Protein AF-A0A1F5AFG6-F1 (afdb_monomer)

Radius of gyration: 15.9 Å; Cα contacts (8 Å, |Δi|>4): 200; chains: 1; bounding box: 46×32×44 Å

Structure (mmCIF, N/CA/C/O backbone):
data_AF-A0A1F5AFG6-F1
#
_entry.id   AF-A0A1F5AFG6-F1
#
loop_
_atom_site.group_PDB
_atom_site.id
_atom_site.type_symbol
_atom_site.label_atom_id
_atom_site.label_alt_id
_atom_site.label_comp_id
_atom_site.label_asym_id
_atom_site.label_entity_id
_atom_site.label_seq_id
_atom_site.pdbx_PDB_ins_code
_atom_site.Cartn_x
_atom_site.Cartn_y
_atom_site.Cartn_z
_atom_site.occupancy
_atom_site.B_iso_or_equiv
_atom_site.auth_seq_id
_atom_site.auth_comp_id
_atom_site.auth_asym_id
_atom_site.auth_atom_id
_atom_site.pdbx_PDB_model_num
ATOM 1 N N . ASN A 1 1 ? -1.857 5.408 -19.060 1.00 84.44 1 ASN A N 1
ATOM 2 C CA . ASN A 1 1 ? -1.618 6.102 -17.769 1.00 84.44 1 ASN A CA 1
ATOM 3 C C . ASN A 1 1 ? -2.110 5.202 -16.630 1.00 84.44 1 ASN A C 1
ATOM 5 O O . ASN A 1 1 ? -3.254 4.769 -16.703 1.00 84.44 1 ASN A O 1
ATOM 9 N N . VAL A 1 2 ? -1.270 4.893 -15.630 1.00 92.50 2 VAL A N 1
ATOM 10 C CA . VAL A 1 2 ? -1.580 3.967 -14.510 1.00 92.50 2 VAL A CA 1
ATOM 11 C C . VAL A 1 2 ? -2.861 4.359 -13.771 1.00 92.50 2 VAL A C 1
ATOM 13 O O . VAL A 1 2 ? -3.741 3.522 -13.593 1.00 92.50 2 VAL A O 1
ATOM 16 N N . LYS A 1 3 ? -3.010 5.641 -13.410 1.00 94.31 3 LYS A N 1
ATOM 17 C CA . LYS A 1 3 ? -4.163 6.142 -12.644 1.00 94.31 3 LYS A CA 1
ATOM 18 C C . LYS A 1 3 ? -5.488 5.850 -13.347 1.00 94.31 3 LYS A C 1
ATOM 20 O O . LYS A 1 3 ? -6.428 5.402 -12.709 1.00 94.31 3 LYS A O 1
ATOM 25 N N . HIS A 1 4 ? -5.549 6.060 -14.662 1.00 94.69 4 HIS A N 1
ATOM 26 C CA . HIS A 1 4 ? -6.764 5.814 -15.445 1.00 94.69 4 HIS A CA 1
ATOM 27 C C . HIS A 1 4 ? -7.195 4.340 -15.399 1.00 94.69 4 HIS A C 1
ATOM 29 O O . HIS A 1 4 ? -8.377 4.049 -15.252 1.00 94.69 4 HIS A O 1
ATOM 35 N N . ARG A 1 5 ? -6.233 3.410 -15.467 1.00 94.56 5 ARG A N 1
ATOM 36 C CA . ARG A 1 5 ? -6.508 1.968 -15.389 1.00 94.56 5 ARG A CA 1
ATOM 37 C C . ARG A 1 5 ? -6.982 1.559 -13.993 1.00 94.56 5 ARG A C 1
ATOM 39 O O . ARG A 1 5 ? -7.938 0.804 -13.880 1.00 94.56 5 ARG A O 1
ATOM 46 N N . LEU A 1 6 ? -6.378 2.123 -12.944 1.00 95.44 6 LEU A N 1
ATOM 47 C CA . LEU A 1 6 ? -6.826 1.890 -11.569 1.00 95.44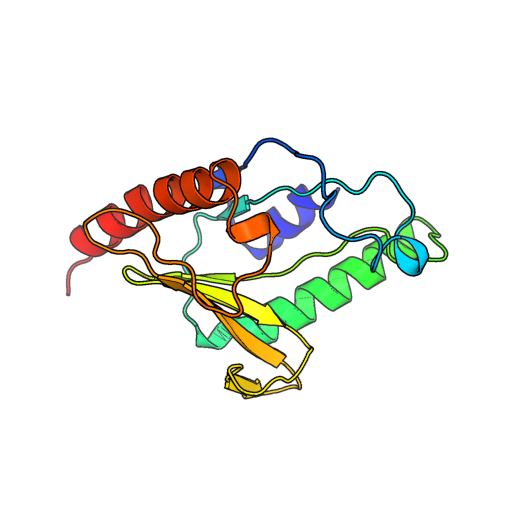 6 LEU A CA 1
ATOM 48 C C . LEU A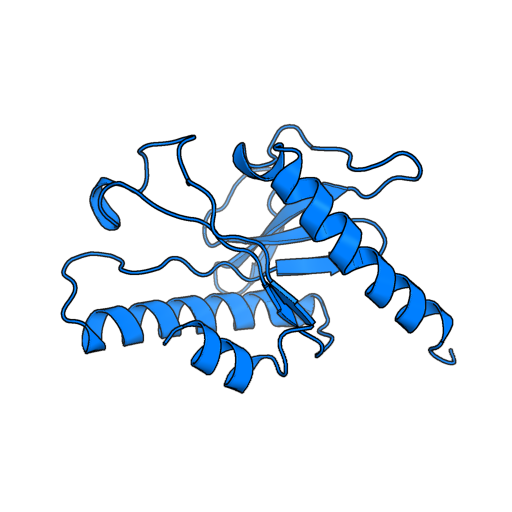 1 6 ? -8.230 2.454 -11.314 1.00 95.44 6 LEU A C 1
ATOM 50 O O . LEU A 1 6 ? -9.027 1.790 -10.666 1.00 95.44 6 LEU A O 1
ATOM 54 N N . VAL A 1 7 ? -8.560 3.633 -11.856 1.00 95.44 7 VAL A N 1
ATOM 55 C CA . VAL A 1 7 ? -9.911 4.215 -11.754 1.00 95.44 7 VAL A CA 1
ATOM 56 C C . VAL A 1 7 ? -10.958 3.326 -12.421 1.00 95.44 7 VAL A C 1
ATOM 58 O O . VAL A 1 7 ? -12.020 3.091 -11.851 1.00 95.44 7 VAL A O 1
ATOM 61 N N . ALA A 1 8 ? -10.654 2.788 -13.605 1.00 92.62 8 ALA A N 1
ATOM 62 C CA . ALA A 1 8 ? -11.561 1.880 -14.302 1.00 92.62 8 ALA A CA 1
ATOM 63 C C . ALA A 1 8 ? -11.858 0.603 -13.491 1.00 92.62 8 ALA A C 1
ATOM 65 O O . ALA A 1 8 ? -12.967 0.082 -13.556 1.00 92.62 8 ALA A O 1
ATOM 66 N N . GLU A 1 9 ? -10.892 0.112 -12.709 1.00 90.81 9 GLU A N 1
ATOM 67 C CA . GLU A 1 9 ? -11.048 -1.107 -11.907 1.00 90.81 9 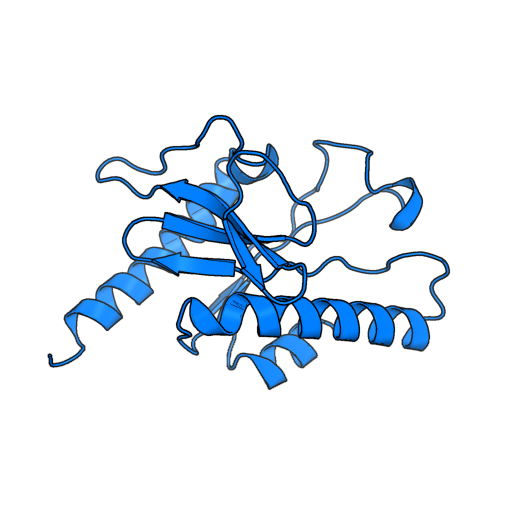GLU A CA 1
ATOM 68 C C . GLU A 1 9 ? -11.609 -0.854 -10.495 1.00 90.81 9 GLU A C 1
ATOM 70 O O . GLU A 1 9 ? -12.298 -1.705 -9.928 1.00 90.81 9 GLU A O 1
ATOM 75 N N . ARG A 1 10 ? -11.277 0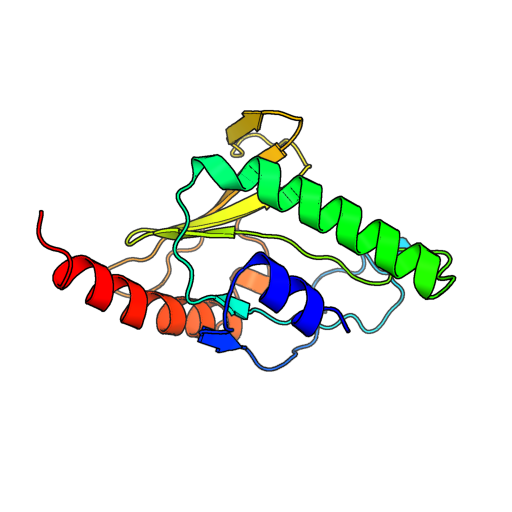.289 -9.882 1.00 92.44 10 ARG A N 1
ATOM 76 C CA . ARG A 1 10 ? -11.496 0.555 -8.449 1.00 92.44 10 ARG A CA 1
ATOM 77 C C . ARG A 1 10 ? -12.465 1.696 -8.159 1.00 92.44 10 ARG A C 1
ATOM 79 O O . ARG A 1 10 ? -12.705 1.963 -6.989 1.00 92.44 10 ARG A O 1
ATOM 86 N N . GLY A 1 11 ? -13.032 2.340 -9.173 1.00 92.62 11 GLY A N 1
ATOM 87 C CA . GLY A 1 11 ? -13.901 3.500 -8.985 1.00 92.62 11 GLY A CA 1
ATOM 88 C C . GLY A 1 11 ? -13.122 4.809 -8.904 1.00 92.62 11 GLY A C 1
ATOM 89 O O . GLY A 1 11 ? -11.957 4.896 -9.302 1.00 92.62 11 GLY A O 1
ATOM 90 N N . SER A 1 12 ? -13.778 5.867 -8.437 1.00 94.75 12 SER A N 1
ATOM 91 C CA . SER A 1 12 ? -13.158 7.188 -8.427 1.00 94.75 12 SER A CA 1
ATOM 92 C C . SER A 1 12 ? -12.070 7.277 -7.350 1.00 94.75 12 SER A C 1
ATOM 94 O O . SER A 1 12 ? -12.129 6.616 -6.310 1.00 94.75 12 SER A O 1
ATOM 96 N N . VAL A 1 13 ? -11.027 8.068 -7.621 1.00 96.69 13 VAL A N 1
ATOM 97 C CA . VAL A 1 13 ? -9.986 8.340 -6.622 1.00 96.69 13 VAL A CA 1
ATOM 98 C C . VAL A 1 13 ? -10.576 9.252 -5.555 1.00 96.69 13 VAL A C 1
ATOM 100 O O . VAL A 1 13 ? -11.020 10.353 -5.867 1.00 96.69 13 VAL A O 1
ATOM 103 N N . ASP A 1 14 ? -10.533 8.789 -4.311 1.00 95.56 14 ASP A N 1
ATOM 104 C CA . ASP A 1 14 ? -11.003 9.520 -3.135 1.00 95.56 14 ASP A CA 1
ATOM 105 C C . ASP A 1 14 ? -9.913 10.477 -2.630 1.00 95.56 14 ASP A C 1
ATOM 107 O O . ASP A 1 14 ? -10.139 11.675 -2.480 1.00 95.56 14 ASP A O 1
ATOM 111 N N . MET A 1 15 ? -8.685 9.978 -2.459 1.00 97.12 15 MET A N 1
ATOM 112 C CA . MET A 1 15 ? -7.521 10.789 -2.102 1.00 97.12 15 MET A CA 1
ATOM 113 C C . MET A 1 15 ? -6.273 10.333 -2.853 1.00 97.12 15 MET A C 1
ATOM 115 O O . MET A 1 15 ? -6.087 9.152 -3.143 1.00 97.12 15 MET A O 1
ATOM 119 N N . GLU A 1 16 ? -5.371 11.274 -3.122 1.00 97.12 16 GLU A N 1
ATOM 120 C CA . GLU A 1 16 ? -4.085 11.022 -3.769 1.00 97.12 16 GLU A CA 1
ATOM 121 C C . GLU A 1 16 ? -2.989 11.806 -3.042 1.00 97.12 16 GLU A C 1
ATOM 123 O O . GLU A 1 16 ? -3.127 13.007 -2.807 1.00 97.12 16 GLU A O 1
ATOM 128 N N . SER A 1 17 ? -1.898 11.137 -2.665 1.00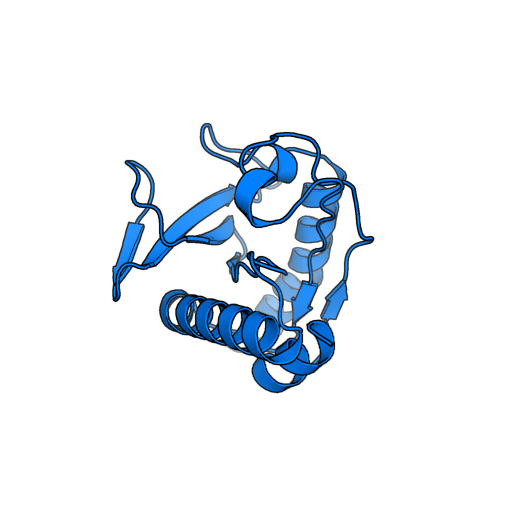 96.12 17 SER A N 1
ATOM 129 C CA . SER A 1 17 ? -0.758 11.813 -2.045 1.00 96.12 17 SER A CA 1
ATOM 130 C C . SER A 1 17 ? 0.055 12.589 -3.092 1.00 96.12 17 SER A C 1
ATOM 132 O O . SER A 1 17 ? 0.070 12.224 -4.274 1.00 96.12 17 SER A O 1
ATOM 134 N N . PRO A 1 18 ? 0.861 13.588 -2.689 1.00 94.00 18 PRO A N 1
ATOM 135 C CA . PRO A 1 18 ? 1.974 14.040 -3.515 1.00 94.00 18 PRO A CA 1
ATOM 136 C C . PRO A 1 18 ? 2.890 12.860 -3.870 1.00 94.00 18 PRO A C 1
ATOM 138 O O . PRO A 1 18 ? 2.991 11.889 -3.115 1.00 94.00 18 PRO A O 1
ATOM 141 N N . ALA A 1 19 ? 3.578 12.936 -5.012 1.00 93.25 19 ALA A N 1
ATOM 142 C CA . ALA A 1 19 ? 4.653 11.990 -5.298 1.00 93.25 19 ALA A CA 1
ATOM 143 C C . ALA A 1 19 ? 5.910 12.387 -4.518 1.00 93.25 19 ALA A C 1
ATOM 145 O O . ALA A 1 19 ? 6.390 13.512 -4.668 1.00 93.25 19 ALA A O 1
ATOM 146 N N . PHE A 1 20 ? 6.489 11.461 -3.765 1.00 91.44 20 PHE A N 1
ATOM 147 C CA . PHE A 1 20 ? 7.695 11.691 -2.969 1.00 91.44 20 PHE A CA 1
ATOM 148 C C . PHE A 1 20 ? 8.810 10.702 -3.350 1.00 91.44 20 PHE A C 1
ATOM 150 O O . PHE A 1 20 ? 8.513 9.660 -3.942 1.00 91.44 20 PHE A O 1
ATOM 157 N N . PRO A 1 21 ? 10.087 11.033 -3.088 1.00 91.50 21 PRO A N 1
ATOM 158 C CA . PRO A 1 21 ? 11.202 10.129 -3.363 1.00 91.50 21 PRO A CA 1
ATOM 159 C C . PRO A 1 21 ? 11.063 8.802 -2.610 1.00 91.50 21 PRO A C 1
ATOM 161 O O . PRO A 1 21 ? 10.686 8.786 -1.438 1.00 91.50 21 PRO A O 1
ATOM 164 N N . PHE A 1 22 ? 11.366 7.697 -3.286 1.00 90.06 22 PHE A N 1
ATOM 165 C CA . PHE A 1 22 ? 11.527 6.383 -2.674 1.00 90.06 22 PHE A CA 1
ATOM 166 C C . PHE A 1 22 ? 13.028 6.094 -2.550 1.00 90.06 22 PHE A C 1
ATOM 168 O O . PHE A 1 22 ? 13.643 5.529 -3.449 1.00 90.06 22 PHE A O 1
ATOM 175 N N . ASP A 1 23 ? 13.613 6.572 -1.452 1.00 88.00 23 ASP A N 1
ATOM 176 C CA . ASP A 1 23 ? 15.055 6.784 -1.259 1.00 88.00 23 ASP A CA 1
ATOM 177 C C . ASP A 1 23 ? 15.643 6.013 -0.064 1.00 88.00 23 ASP A C 1
ATOM 179 O O . ASP A 1 23 ? 16.777 6.240 0.341 1.00 88.00 23 ASP A O 1
ATOM 183 N N . LEU A 1 24 ? 14.871 5.088 0.512 1.00 85.19 24 LEU A N 1
ATOM 184 C CA . LEU A 1 24 ? 15.270 4.332 1.706 1.00 85.19 24 LEU A CA 1
ATOM 185 C C . LEU A 1 24 ? 15.922 2.980 1.383 1.00 85.19 24 LEU A C 1
ATOM 187 O O . LEU A 1 24 ? 16.311 2.253 2.297 1.00 85.19 24 LEU A O 1
ATOM 191 N N . THR A 1 25 ? 15.992 2.600 0.105 1.00 84.38 25 THR A N 1
ATOM 192 C CA . THR A 1 25 ? 16.641 1.366 -0.350 1.00 84.38 25 THR A CA 1
ATOM 193 C C . THR A 1 25 ? 16.935 1.408 -1.847 1.00 84.38 25 THR A C 1
ATOM 195 O O . THR A 1 25 ? 16.100 1.849 -2.636 1.00 84.38 25 THR A O 1
ATOM 198 N N . ASP A 1 26 ? 18.078 0.845 -2.240 1.00 84.94 26 ASP A N 1
ATOM 199 C CA . ASP A 1 26 ? 18.459 0.680 -3.647 1.00 84.94 26 ASP A CA 1
ATOM 200 C C . ASP A 1 26 ? 18.011 -0.666 -4.234 1.00 84.94 26 ASP A C 1
ATOM 202 O O . ASP A 1 26 ? 18.256 -0.956 -5.403 1.00 84.94 26 ASP A O 1
ATOM 206 N N . TYR A 1 27 ? 17.308 -1.484 -3.443 1.00 84.81 27 TYR A N 1
ATOM 207 C CA . TYR A 1 27 ? 16.899 -2.845 -3.800 1.00 84.81 27 TYR A CA 1
ATOM 208 C C . TYR A 1 27 ? 16.189 -2.946 -5.161 1.00 84.81 27 TYR A C 1
ATOM 210 O O . TYR A 1 27 ? 16.384 -3.917 -5.886 1.00 84.81 27 TYR A O 1
ATOM 218 N N . TYR A 1 28 ? 15.383 -1.943 -5.523 1.00 85.50 28 TYR A N 1
ATOM 219 C CA . TYR A 1 28 ? 14.617 -1.933 -6.772 1.00 85.50 28 TYR A CA 1
ATOM 220 C C . TYR A 1 28 ? 15.358 -1.296 -7.952 1.00 85.50 28 TYR A C 1
ATOM 222 O O . TYR A 1 28 ? 14.871 -1.389 -9.075 1.00 85.50 28 TYR A O 1
ATOM 230 N N . GLN A 1 29 ? 16.515 -0.657 -7.743 1.00 88.31 29 GLN A N 1
ATOM 231 C CA . GLN A 1 29 ? 17.181 0.103 -8.807 1.00 88.31 29 GLN A CA 1
ATOM 232 C C . GLN A 1 29 ? 17.618 -0.777 -9.983 1.00 88.31 29 GLN A C 1
ATOM 234 O O . GLN A 1 29 ? 17.555 -0.336 -11.126 1.00 88.31 29 GLN A O 1
ATOM 239 N N . VAL A 1 30 ? 18.009 -2.027 -9.719 1.00 88.50 30 VAL A N 1
ATOM 240 C CA . VAL A 1 30 ? 18.415 -2.980 -10.766 1.00 88.50 30 VAL A CA 1
ATOM 241 C C . VAL A 1 30 ? 17.256 -3.301 -11.715 1.00 88.50 30 VAL A C 1
ATOM 243 O O . VAL A 1 30 ? 17.458 -3.413 -12.919 1.00 88.50 30 VAL A O 1
ATOM 246 N N . GLU A 1 31 ? 16.039 -3.435 -11.184 1.00 91.12 31 GLU A N 1
ATOM 247 C CA . GLU A 1 31 ? 14.856 -3.828 -11.959 1.00 91.12 31 GLU A CA 1
ATOM 248 C C . GLU A 1 31 ? 14.080 -2.620 -12.511 1.00 91.12 31 GLU A C 1
ATOM 250 O O . GLU A 1 31 ? 13.504 -2.694 -13.595 1.00 91.12 31 GLU A O 1
ATOM 255 N N . MET A 1 32 ? 14.039 -1.513 -11.765 1.00 92.69 32 MET A N 1
ATOM 256 C CA . MET A 1 32 ? 13.162 -0.363 -12.026 1.00 92.69 32 MET A CA 1
ATOM 257 C C . MET A 1 32 ? 13.915 0.918 -12.417 1.00 92.69 32 MET A C 1
ATOM 259 O O . MET A 1 32 ? 13.287 1.900 -12.809 1.00 92.69 32 MET A O 1
ATOM 263 N N . GLY A 1 33 ? 15.245 0.926 -12.317 1.00 91.06 33 GLY A N 1
ATOM 264 C CA . GLY A 1 33 ? 16.074 2.115 -12.508 1.00 91.06 33 GLY A CA 1
ATOM 265 C C . GLY A 1 33 ? 16.145 3.035 -11.275 1.00 91.06 33 GLY A C 1
ATOM 266 O O . GLY A 1 33 ? 15.466 2.812 -10.268 1.00 91.06 33 GLY A O 1
ATOM 267 N N . PRO A 1 34 ? 17.002 4.070 -11.321 1.00 91.75 34 PRO A N 1
ATOM 268 C CA . PRO A 1 34 ? 17.186 5.018 -10.223 1.00 91.75 34 PRO A CA 1
ATOM 269 C C . PRO A 1 34 ? 16.066 6.070 -10.157 1.00 91.75 34 PRO A C 1
ATOM 271 O O . PRO A 1 34 ? 15.263 6.221 -11.076 1.00 91.75 34 PRO A O 1
ATOM 274 N N . GLY A 1 35 ? 16.043 6.859 -9.076 1.00 91.75 35 GLY A N 1
ATOM 275 C CA . GLY A 1 35 ? 15.145 8.018 -8.960 1.00 91.75 35 GLY A CA 1
ATOM 276 C C . GLY A 1 35 ? 13.671 7.653 -8.759 1.00 91.75 35 GLY A C 1
ATOM 277 O O . GLY A 1 35 ? 12.781 8.395 -9.183 1.00 91.75 35 GLY A O 1
ATOM 278 N N . LEU A 1 36 ? 13.410 6.509 -8.121 1.00 93.19 36 LEU A N 1
ATOM 279 C CA . LEU A 1 36 ? 12.060 6.015 -7.883 1.00 93.19 36 LEU A CA 1
ATOM 280 C C . LEU A 1 36 ? 11.232 7.016 -7.076 1.00 93.19 36 LEU A C 1
ATOM 282 O O . LEU A 1 36 ? 11.694 7.639 -6.117 1.00 93.19 36 LEU A O 1
ATOM 286 N N . ARG A 1 37 ? 9.964 7.145 -7.464 1.00 93.44 37 ARG A N 1
ATOM 287 C CA . ARG A 1 37 ? 8.975 7.955 -6.754 1.00 93.44 37 ARG A CA 1
ATOM 288 C C . ARG A 1 37 ? 7.819 7.079 -6.319 1.00 93.44 37 ARG A C 1
ATOM 290 O O . ARG A 1 37 ? 7.377 6.207 -7.062 1.00 93.44 37 ARG A O 1
ATOM 297 N N . ARG A 1 38 ? 7.299 7.360 -5.131 1.00 93.06 38 ARG A N 1
ATOM 298 C CA . ARG A 1 38 ? 6.126 6.700 -4.566 1.00 93.06 38 ARG A CA 1
ATOM 299 C C . ARG A 1 38 ? 4.958 7.669 -4.497 1.00 93.06 38 ARG A C 1
ATOM 301 O O . ARG A 1 38 ? 5.135 8.874 -4.311 1.00 93.06 38 ARG A O 1
ATOM 308 N N . ARG A 1 39 ? 3.761 7.117 -4.662 1.00 95.12 39 ARG A N 1
ATOM 309 C CA . ARG A 1 39 ? 2.489 7.804 -4.481 1.00 95.12 39 ARG A CA 1
ATOM 310 C C . ARG A 1 39 ? 1.472 6.828 -3.907 1.00 95.12 39 ARG A C 1
ATOM 312 O O . ARG A 1 39 ? 1.486 5.657 -4.275 1.00 95.12 39 ARG A O 1
ATOM 319 N N . PHE A 1 40 ? 0.581 7.327 -3.061 1.00 96.75 40 PHE A N 1
ATOM 320 C CA . PHE A 1 40 ? -0.561 6.576 -2.559 1.00 96.75 40 PHE A CA 1
ATOM 321 C C . PHE A 1 40 ? -1.866 7.107 -3.149 1.00 96.75 40 PHE A C 1
ATOM 323 O O . PHE A 1 40 ? -2.002 8.304 -3.409 1.00 96.75 40 PHE A O 1
ATOM 330 N N . MET A 1 41 ? -2.820 6.202 -3.354 1.00 97.12 41 MET A N 1
ATOM 331 C CA . MET A 1 41 ? -4.179 6.513 -3.792 1.00 97.12 41 MET A CA 1
ATOM 332 C C . MET A 1 41 ? -5.171 5.709 -2.953 1.00 97.12 41 MET A C 1
ATOM 334 O O . MET A 1 41 ? -4.958 4.516 -2.730 1.00 97.12 41 MET A O 1
ATOM 338 N N . SER A 1 42 ? -6.251 6.349 -2.514 1.00 97.12 42 SER A N 1
ATOM 339 C CA . SER A 1 42 ? -7.455 5.678 -2.022 1.00 97.12 42 SER A CA 1
ATOM 340 C C . SER A 1 42 ? -8.575 5.800 -3.051 1.00 97.12 42 SER A C 1
ATOM 342 O O . SER A 1 42 ? -8.577 6.705 -3.887 1.00 97.12 42 SER A O 1
ATOM 344 N N . PHE A 1 43 ? -9.528 4.877 -2.989 1.00 96.12 43 PHE A N 1
ATOM 345 C CA . PHE A 1 43 ? -10.659 4.812 -3.908 1.00 96.12 43 PHE A CA 1
ATOM 346 C C . PHE A 1 43 ? -11.967 4.795 -3.123 1.00 96.12 43 PHE A C 1
ATOM 348 O O . PHE A 1 43 ? -12.012 4.316 -1.987 1.00 96.12 43 PHE A O 1
ATOM 355 N N . ASP A 1 44 ? -13.028 5.320 -3.726 1.00 89.44 44 ASP A N 1
ATOM 356 C CA . ASP A 1 44 ? -14.348 5.413 -3.104 1.00 89.44 44 ASP A CA 1
ATOM 357 C C . ASP A 1 44 ? -15.052 4.055 -2.949 1.00 89.44 44 ASP A C 1
ATOM 359 O O . ASP A 1 44 ? -15.850 3.884 -2.019 1.00 89.44 44 ASP A O 1
ATOM 363 N N . MET A 1 45 ? -14.736 3.096 -3.821 1.00 90.75 45 MET A N 1
ATOM 364 C CA . MET A 1 45 ? -15.283 1.747 -3.814 1.00 90.75 45 MET A CA 1
ATOM 365 C C . MET A 1 45 ? -14.725 0.937 -2.641 1.00 90.75 45 MET A C 1
ATOM 367 O O . MET A 1 45 ? -13.571 0.496 -2.638 1.00 90.75 45 MET A O 1
ATOM 371 N N . LEU A 1 46 ? -15.583 0.686 -1.650 1.00 90.56 46 LEU A N 1
ATOM 372 C CA . LEU A 1 46 ? -15.257 -0.198 -0.535 1.00 90.56 46 LEU A CA 1
ATOM 373 C C . LEU A 1 46 ? -15.096 -1.642 -1.020 1.00 90.56 46 LEU A C 1
ATOM 375 O O . LEU A 1 46 ? -15.840 -2.117 -1.876 1.00 90.56 46 LEU A O 1
ATOM 379 N N . ALA A 1 47 ? -14.140 -2.347 -0.428 1.00 90.75 47 ALA A N 1
ATOM 380 C CA . ALA A 1 47 ? -13.885 -3.755 -0.684 1.00 90.75 47 ALA A CA 1
ATOM 381 C C . ALA A 1 47 ? -13.583 -4.483 0.627 1.00 90.75 47 ALA A C 1
ATOM 383 O O . ALA A 1 47 ? -12.985 -3.901 1.535 1.00 90.75 47 ALA A O 1
ATOM 384 N N . GLY A 1 48 ? -14.009 -5.742 0.716 1.00 92.50 48 GLY A N 1
ATOM 385 C CA . GLY A 1 48 ? -13.665 -6.619 1.828 1.00 92.50 48 GLY A CA 1
ATOM 386 C C . GLY A 1 48 ? -12.242 -7.183 1.709 1.00 92.50 48 GLY A C 1
ATOM 387 O O . GLY A 1 48 ? -11.629 -7.126 0.639 1.00 92.50 48 GLY A O 1
ATOM 388 N N . PRO A 1 49 ? -11.671 -7.710 2.803 1.00 95.31 49 PRO A N 1
ATOM 389 C CA . PRO A 1 49 ? -10.322 -8.278 2.804 1.00 95.31 49 PRO A CA 1
ATOM 390 C C . PRO A 1 49 ? -10.156 -9.476 1.852 1.00 95.31 49 PRO A C 1
ATOM 392 O O . PRO A 1 49 ? -9.062 -9.704 1.336 1.00 95.31 49 PRO A O 1
ATOM 395 N N . GLU A 1 50 ? -11.227 -10.218 1.575 1.00 95.88 50 GLU A N 1
ATOM 396 C CA . GLU A 1 50 ? -11.241 -11.417 0.733 1.00 95.88 50 GLU A CA 1
ATOM 397 C C . GLU A 1 50 ? -10.820 -11.158 -0.720 1.00 95.88 50 GLU A C 1
ATOM 399 O O . GLU A 1 50 ? -10.277 -12.047 -1.376 1.00 95.88 50 GLU A O 1
ATOM 404 N N . VAL A 1 51 ? -11.001 -9.934 -1.229 1.00 95.75 51 VAL A N 1
ATOM 405 C CA . VAL A 1 51 ? -10.622 -9.608 -2.612 1.00 95.75 51 VAL A CA 1
ATOM 406 C C . VAL A 1 51 ? -9.147 -9.233 -2.760 1.00 95.75 51 VAL A C 1
ATOM 408 O O . VAL A 1 51 ? -8.677 -9.063 -3.887 1.00 95.75 51 VAL A O 1
ATOM 411 N N . LEU A 1 52 ? -8.403 -9.086 -1.655 1.00 97.44 52 LEU A N 1
ATOM 412 C CA . LEU A 1 52 ? -7.041 -8.546 -1.668 1.00 97.44 52 LEU A CA 1
ATOM 413 C C . LEU A 1 52 ? -6.074 -9.405 -2.501 1.00 97.44 52 LEU A C 1
ATOM 415 O O . LEU A 1 52 ? -5.269 -8.856 -3.254 1.00 97.44 52 LEU A O 1
ATOM 419 N N . ALA A 1 53 ? -6.182 -10.736 -2.423 1.00 98.06 53 ALA A N 1
ATOM 420 C CA . ALA A 1 53 ? -5.357 -11.638 -3.231 1.00 98.06 53 ALA A CA 1
ATOM 421 C C . ALA A 1 53 ? -5.613 -11.446 -4.734 1.00 98.06 53 ALA A C 1
ATOM 423 O O . ALA A 1 53 ? -4.679 -11.229 -5.505 1.00 98.06 53 ALA A O 1
ATOM 424 N N . GLY A 1 54 ? -6.887 -11.434 -5.138 1.00 97.88 54 GLY A N 1
ATOM 425 C CA . GLY A 1 54 ? -7.276 -11.210 -6.531 1.00 97.88 54 GLY A CA 1
ATOM 426 C C . GLY A 1 54 ? -6.880 -9.823 -7.041 1.00 97.88 54 GLY A C 1
ATOM 427 O O . GLY A 1 54 ? -6.426 -9.699 -8.174 1.00 97.88 54 GLY A O 1
ATOM 428 N N . LEU A 1 55 ? -6.988 -8.786 -6.203 1.00 96.75 55 LEU A N 1
ATOM 429 C CA . LEU A 1 55 ? -6.488 -7.447 -6.527 1.00 96.75 55 LEU A CA 1
ATOM 430 C C . LEU A 1 55 ? -4.988 -7.473 -6.812 1.00 96.75 55 LEU A C 1
ATOM 432 O O . LEU A 1 55 ? -4.558 -6.908 -7.810 1.00 96.75 55 LEU A O 1
ATOM 436 N N . LYS A 1 56 ? -4.190 -8.142 -5.972 1.00 98.12 56 LYS A N 1
ATOM 437 C CA . LYS A 1 56 ? -2.736 -8.196 -6.162 1.00 98.12 56 LYS A CA 1
ATOM 438 C C . LYS A 1 56 ? -2.341 -8.885 -7.462 1.00 98.12 56 LYS A C 1
ATOM 440 O O . LYS A 1 56 ? -1.425 -8.415 -8.128 1.00 98.12 56 LYS A O 1
ATOM 445 N N . LEU A 1 57 ? -3.031 -9.957 -7.838 1.00 98.25 57 LEU A N 1
ATOM 446 C CA . LEU A 1 57 ? -2.793 -10.619 -9.121 1.00 98.25 57 LEU A CA 1
ATOM 447 C C . LEU A 1 57 ? -3.117 -9.690 -10.297 1.00 98.25 57 LEU A C 1
ATOM 449 O O . LEU A 1 57 ? -2.291 -9.530 -11.189 1.00 98.25 57 LEU A O 1
ATOM 453 N N . ARG A 1 58 ? -4.244 -8.970 -10.242 1.00 97.31 58 ARG A N 1
ATOM 454 C CA . ARG A 1 58 ? -4.592 -7.992 -11.285 1.00 97.31 58 ARG A CA 1
ATOM 455 C C . ARG A 1 58 ? -3.599 -6.839 -11.380 1.00 97.31 58 ARG A C 1
ATOM 457 O O . ARG A 1 58 ? -3.320 -6.379 -12.484 1.00 97.31 58 ARG A O 1
ATOM 464 N N . THR A 1 59 ? -3.024 -6.382 -10.263 1.00 97.50 59 THR A N 1
ATOM 465 C CA . THR A 1 59 ? -1.979 -5.354 -10.337 1.00 97.50 59 THR A CA 1
ATOM 466 C C . THR A 1 59 ? -0.683 -5.885 -10.946 1.00 97.50 59 THR A C 1
ATOM 468 O O . THR A 1 59 ? -0.039 -5.146 -11.682 1.00 97.50 59 THR A O 1
ATOM 471 N N . ILE A 1 60 ? -0.328 -7.154 -10.720 1.00 97.31 60 ILE A N 1
ATOM 472 C CA . ILE A 1 60 ? 0.807 -7.807 -11.396 1.00 97.31 60 ILE A CA 1
ATOM 473 C C . ILE A 1 60 ? 0.561 -7.879 -12.911 1.00 97.31 60 ILE A C 1
ATOM 475 O O . ILE A 1 60 ? 1.419 -7.462 -13.688 1.00 97.31 60 ILE A O 1
ATOM 479 N N . ASP A 1 61 ? -0.625 -8.321 -13.335 1.00 97.00 61 ASP A N 1
ATOM 480 C CA . ASP A 1 61 ? -0.993 -8.378 -14.758 1.00 97.00 61 ASP A CA 1
ATOM 481 C C . ASP A 1 61 ? -0.984 -6.986 -15.409 1.00 97.00 61 ASP A C 1
ATOM 483 O O . ASP A 1 61 ? -0.550 -6.805 -16.549 1.00 97.00 61 ASP A O 1
ATOM 487 N N . LEU A 1 62 ? -1.431 -5.969 -14.669 1.00 96.75 62 LEU A N 1
ATOM 488 C CA . LEU A 1 62 ? -1.415 -4.582 -15.115 1.00 96.75 62 LEU A CA 1
ATOM 489 C C . LEU A 1 62 ? 0.015 -4.054 -15.313 1.00 96.75 62 LEU A C 1
ATOM 491 O O . LEU A 1 62 ? 0.288 -3.378 -16.305 1.00 96.75 62 LEU A O 1
ATOM 495 N N . GLU A 1 63 ? 0.930 -4.344 -14.390 1.00 96.81 63 GLU A N 1
ATOM 496 C CA . GLU A 1 63 ? 2.344 -3.975 -14.524 1.00 96.81 63 GLU A CA 1
ATOM 497 C C . GLU A 1 63 ? 2.997 -4.641 -15.742 1.00 96.81 63 GLU A C 1
ATOM 499 O O . GLU A 1 63 ? 3.723 -3.982 -16.489 1.00 96.81 63 GLU A O 1
ATOM 504 N N . GLU A 1 64 ? 2.706 -5.925 -15.965 1.00 96.69 64 GLU A N 1
ATOM 505 C CA . GLU A 1 64 ? 3.144 -6.694 -17.133 1.00 96.69 64 GLU A CA 1
ATOM 506 C C . GLU A 1 64 ? 2.633 -6.068 -18.437 1.00 96.69 64 GLU A C 1
ATOM 508 O O . GLU A 1 64 ? 3.409 -5.853 -19.372 1.00 96.69 64 GLU A O 1
ATOM 513 N N . ALA A 1 65 ? 1.342 -5.726 -18.495 1.00 96.19 65 ALA A N 1
ATOM 514 C CA . ALA A 1 65 ? 0.746 -5.065 -19.650 1.00 96.19 65 ALA A CA 1
ATOM 515 C C . ALA A 1 65 ? 1.425 -3.718 -19.936 1.00 96.19 65 ALA A C 1
ATOM 517 O O . ALA A 1 65 ? 1.796 -3.445 -21.077 1.00 96.19 65 ALA A O 1
ATOM 518 N N . ILE A 1 66 ? 1.668 -2.908 -18.900 1.00 95.94 66 ILE A N 1
ATOM 519 C CA . ILE A 1 66 ? 2.375 -1.629 -19.041 1.00 95.94 66 ILE A CA 1
ATOM 520 C C . ILE A 1 66 ? 3.798 -1.851 -19.554 1.00 95.94 66 ILE A C 1
ATOM 522 O O . ILE A 1 66 ? 4.223 -1.119 -20.443 1.00 95.94 66 ILE A O 1
ATOM 526 N N . ARG A 1 67 ? 4.528 -2.854 -19.045 1.00 95.94 67 ARG A N 1
ATOM 527 C CA . ARG A 1 67 ? 5.879 -3.169 -19.534 1.00 95.94 67 ARG A CA 1
ATOM 528 C C . ARG A 1 67 ? 5.880 -3.478 -21.029 1.00 95.94 67 ARG A C 1
ATOM 530 O O . ARG A 1 67 ? 6.718 -2.950 -21.755 1.00 95.94 67 ARG A O 1
ATOM 537 N N . ARG A 1 68 ? 4.937 -4.304 -21.493 1.00 96.25 68 ARG A N 1
ATOM 538 C CA . ARG A 1 68 ? 4.805 -4.657 -22.918 1.00 96.25 68 ARG A CA 1
ATOM 539 C C . ARG A 1 68 ? 4.468 -3.444 -23.778 1.00 96.25 68 ARG A C 1
ATOM 541 O O . ARG A 1 68 ? 5.069 -3.267 -24.829 1.00 96.25 68 ARG A O 1
ATOM 548 N N . GLU A 1 69 ? 3.541 -2.605 -23.322 1.00 95.81 69 GLU A N 1
ATOM 549 C CA . GLU A 1 69 ? 3.113 -1.399 -24.040 1.00 95.81 69 GLU A CA 1
ATOM 550 C C . GLU A 1 69 ? 4.225 -0.353 -24.163 1.00 95.81 69 GLU A C 1
ATOM 552 O O . GLU A 1 69 ? 4.318 0.327 -25.182 1.00 95.81 69 GLU A O 1
ATOM 557 N N . THR A 1 70 ? 5.066 -0.206 -23.138 1.00 94.56 70 THR A N 1
ATOM 558 C CA . THR A 1 70 ? 6.170 0.764 -23.151 1.00 94.56 70 THR A CA 1
ATOM 559 C C . THR A 1 70 ? 7.451 0.216 -23.771 1.00 94.56 70 THR A C 1
ATOM 561 O O . THR A 1 70 ? 8.368 0.992 -24.029 1.00 94.56 70 THR A O 1
ATOM 564 N N . GLY A 1 71 ? 7.545 -1.101 -23.984 1.00 93.75 71 GLY A N 1
ATOM 565 C CA . GLY A 1 71 ? 8.779 -1.761 -24.410 1.00 93.75 71 GLY A CA 1
ATOM 566 C C . GLY A 1 71 ? 9.891 -1.710 -23.355 1.00 93.75 71 GLY A C 1
ATOM 567 O O . GLY A 1 71 ? 11.066 -1.820 -23.699 1.00 93.75 71 GLY A O 1
ATOM 568 N N . ALA A 1 72 ? 9.548 -1.507 -22.078 1.00 92.38 72 ALA A N 1
ATOM 569 C CA . ALA A 1 72 ? 10.534 -1.434 -21.006 1.00 92.38 72 ALA A CA 1
ATOM 570 C C . ALA A 1 72 ? 11.216 -2.797 -20.785 1.00 92.38 72 ALA A C 1
ATOM 572 O O . ALA A 1 72 ? 10.563 -3.839 -20.738 1.00 92.38 72 ALA A O 1
ATOM 573 N N . THR A 1 73 ? 12.538 -2.784 -20.613 1.00 90.00 73 THR A N 1
ATOM 574 C CA . THR A 1 73 ? 13.339 -3.991 -20.342 1.00 90.00 73 THR A CA 1
ATOM 575 C C . THR A 1 73 ? 13.205 -4.480 -18.898 1.00 90.00 73 THR A C 1
ATOM 577 O O . THR A 1 7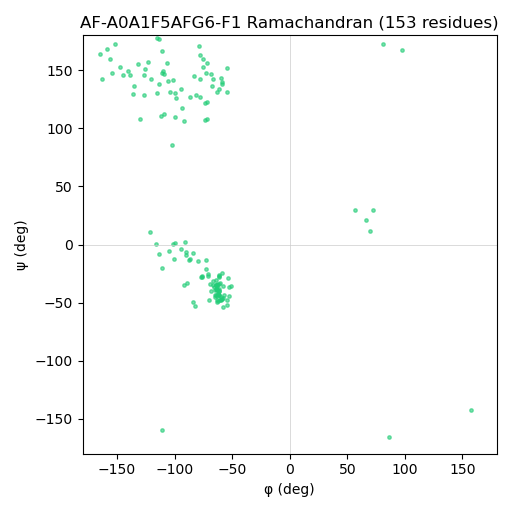3 ? 13.344 -5.672 -18.642 1.00 90.00 73 THR A O 1
ATOM 580 N N . GLY A 1 74 ? 12.916 -3.570 -17.965 1.00 91.31 74 GLY A N 1
ATOM 581 C CA . GLY A 1 74 ? 12.680 -3.846 -16.547 1.00 91.31 74 GLY A CA 1
ATOM 582 C C . GLY A 1 74 ? 11.225 -3.627 -16.132 1.00 91.31 74 GLY A C 1
ATOM 583 O O . GLY A 1 74 ? 10.319 -3.601 -16.966 1.00 91.31 74 GLY A O 1
ATOM 584 N N . ARG A 1 75 ? 10.982 -3.437 -14.834 1.00 93.19 75 ARG A N 1
ATOM 585 C CA . ARG A 1 75 ? 9.640 -3.194 -14.289 1.00 93.19 75 ARG A CA 1
ATOM 586 C C . ARG A 1 75 ? 9.358 -1.688 -14.228 1.00 93.19 75 ARG A C 1
ATOM 588 O O . ARG A 1 75 ? 9.890 -1.006 -13.357 1.00 93.19 75 ARG A O 1
ATOM 595 N N . PRO A 1 76 ? 8.503 -1.140 -15.111 1.00 93.31 76 PRO A N 1
ATOM 596 C CA . PRO A 1 76 ? 8.315 0.309 -15.211 1.00 93.31 76 PRO A CA 1
ATOM 597 C C . PRO A 1 76 ? 7.535 0.902 -14.029 1.00 93.31 76 PRO A C 1
ATOM 599 O O . P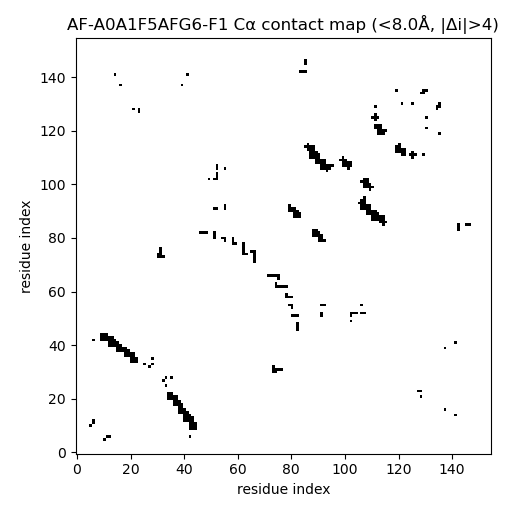RO A 1 76 ? 7.587 2.106 -13.792 1.00 93.31 76 PRO A O 1
ATOM 602 N N . VAL A 1 77 ? 6.766 0.080 -13.310 1.00 95.12 77 VAL A N 1
ATOM 603 C CA . VAL A 1 77 ? 5.957 0.501 -12.165 1.00 95.12 77 VAL A CA 1
ATOM 604 C C . VAL A 1 77 ? 5.724 -0.674 -11.215 1.00 95.12 77 VAL A C 1
ATOM 606 O O . VAL A 1 77 ? 5.617 -1.818 -11.648 1.00 95.12 77 VAL A O 1
ATOM 609 N N . ASN A 1 78 ? 5.631 -0.379 -9.920 1.00 95.50 78 ASN A N 1
ATOM 610 C CA . ASN A 1 78 ? 5.176 -1.300 -8.884 1.00 95.50 78 ASN A CA 1
ATOM 611 C C . ASN A 1 78 ? 3.861 -0.767 -8.291 1.00 95.50 78 ASN A C 1
ATOM 613 O O . ASN A 1 78 ? 3.749 0.414 -7.960 1.00 95.50 78 ASN A O 1
ATOM 617 N N . ILE A 1 79 ? 2.863 -1.640 -8.213 1.00 96.81 79 ILE A N 1
ATOM 618 C CA . ILE A 1 79 ? 1.496 -1.381 -7.792 1.00 96.81 79 ILE A CA 1
ATOM 619 C C . ILE A 1 79 ? 1.131 -2.439 -6.743 1.00 96.81 79 ILE A C 1
ATOM 621 O O . ILE A 1 79 ? 0.904 -3.621 -7.038 1.00 96.81 79 ILE A O 1
ATOM 625 N N . ASP A 1 80 ? 1.051 -1.987 -5.497 1.00 96.12 80 ASP A N 1
ATOM 626 C CA . ASP A 1 80 ? 0.704 -2.812 -4.346 1.00 96.12 80 ASP A CA 1
ATOM 627 C C . ASP A 1 80 ? -0.671 -2.399 -3.806 1.00 96.12 80 ASP A C 1
ATOM 629 O O . ASP A 1 80 ? -0.811 -1.301 -3.261 1.00 96.12 80 ASP A O 1
ATOM 633 N N . PRO A 1 81 ? -1.707 -3.244 -3.957 1.00 97.50 81 PRO A N 1
ATOM 634 C CA . PRO A 1 81 ? -2.995 -2.984 -3.348 1.00 97.50 81 PRO A CA 1
ATOM 635 C C . PRO A 1 81 ? -2.944 -3.275 -1.848 1.00 97.50 81 PRO A C 1
ATOM 637 O O . PRO A 1 81 ? -2.198 -4.131 -1.365 1.00 97.50 81 PRO A O 1
ATOM 640 N N . GLY A 1 82 ? -3.800 -2.578 -1.118 1.00 97.31 82 GLY A N 1
ATOM 641 C CA . GLY A 1 82 ? -4.034 -2.785 0.299 1.00 97.31 82 GLY A CA 1
ATOM 642 C C . GLY A 1 82 ? -5.450 -2.376 0.665 1.00 97.31 82 GLY A C 1
ATOM 643 O O . GLY A 1 82 ? -6.178 -1.804 -0.150 1.00 97.31 82 GLY A O 1
ATOM 644 N N . TYR A 1 83 ? -5.835 -2.664 1.898 1.00 96.94 83 TYR A N 1
ATOM 645 C CA . TYR A 1 83 ? -7.074 -2.173 2.478 1.00 96.94 83 TYR A CA 1
ATOM 646 C C . TYR A 1 83 ? -6.818 -1.580 3.856 1.00 96.94 83 TYR A C 1
ATOM 648 O O . TYR A 1 83 ? -5.872 -1.928 4.567 1.00 96.94 83 TYR A O 1
ATOM 656 N N . LEU A 1 84 ? -7.712 -0.678 4.237 1.00 95.81 84 LEU A N 1
ATOM 657 C CA . LEU A 1 84 ? -7.720 -0.044 5.537 1.00 95.81 84 LEU A CA 1
ATOM 658 C C . LEU A 1 84 ? -8.965 -0.486 6.298 1.00 95.81 84 LEU A C 1
ATOM 660 O O . LEU A 1 84 ? -10.060 -0.556 5.749 1.00 95.81 84 LEU A O 1
ATOM 664 N N . THR A 1 85 ? -8.792 -0.763 7.583 1.00 95.69 85 THR A N 1
ATOM 665 C CA . THR A 1 85 ? -9.887 -0.984 8.528 1.00 95.69 85 THR A CA 1
ATOM 666 C C . THR A 1 85 ? -9.905 0.135 9.561 1.00 95.69 85 THR A C 1
ATOM 668 O O . THR A 1 85 ? -9.015 0.985 9.615 1.00 95.69 85 THR A O 1
ATOM 671 N N . ALA A 1 86 ? -10.885 0.113 10.466 1.00 95.00 86 ALA A N 1
ATOM 672 C CA . ALA A 1 86 ? -10.886 1.045 11.586 1.00 95.00 86 ALA A CA 1
ATOM 673 C C . ALA A 1 86 ? -9.621 0.909 12.457 1.00 95.00 86 ALA A C 1
ATOM 675 O O . ALA A 1 86 ? -9.245 1.880 13.113 1.00 95.00 86 ALA A O 1
ATOM 676 N N . ALA A 1 87 ? -8.959 -0.253 12.450 1.00 97.06 87 ALA A N 1
ATOM 677 C CA . ALA A 1 87 ? -7.852 -0.578 13.344 1.00 97.06 87 ALA A CA 1
ATOM 678 C C . ALA A 1 87 ? -6.481 -0.681 12.658 1.00 97.06 87 ALA A C 1
ATOM 680 O O . ALA A 1 87 ? -5.473 -0.569 13.348 1.00 97.06 87 ALA A O 1
ATOM 681 N N . ALA A 1 88 ? -6.403 -0.888 11.341 1.00 98.00 88 ALA A N 1
ATOM 682 C CA . ALA A 1 88 ? -5.135 -1.208 10.682 1.00 98.00 88 ALA A CA 1
ATOM 683 C C . ALA A 1 88 ? -5.082 -0.851 9.193 1.00 98.00 88 ALA A C 1
ATOM 685 O O . ALA A 1 88 ? -6.121 -0.763 8.537 1.00 98.00 88 ALA A O 1
ATOM 686 N N . LEU A 1 89 ? -3.861 -0.735 8.669 1.00 98.25 89 LEU A N 1
ATOM 687 C CA . LEU A 1 89 ? -3.552 -0.807 7.241 1.00 98.25 89 LEU A CA 1
ATOM 688 C C . LEU A 1 89 ? -2.930 -2.174 6.922 1.00 98.25 89 LEU A C 1
ATOM 690 O O . LEU A 1 89 ? -1.999 -2.604 7.606 1.00 98.25 89 LEU A O 1
ATOM 694 N N . VAL A 1 90 ? -3.433 -2.840 5.884 1.00 98.38 90 VAL A N 1
ATOM 695 C CA . VAL A 1 90 ? -2.941 -4.141 5.414 1.00 98.38 90 VAL A CA 1
ATOM 696 C C . VAL A 1 90 ? -2.612 -4.052 3.929 1.00 98.38 90 VAL A C 1
ATOM 698 O O . VAL A 1 90 ? -3.450 -3.628 3.137 1.00 98.38 90 VAL A O 1
ATOM 701 N N . MET A 1 91 ? -1.412 -4.482 3.548 1.00 98.25 91 MET A N 1
ATOM 702 C CA . MET A 1 91 ? -0.927 -4.492 2.166 1.00 98.25 91 MET A CA 1
ATOM 703 C C . MET A 1 91 ? -0.815 -5.925 1.640 1.00 98.25 91 MET A C 1
ATOM 705 O O . MET A 1 91 ? -0.527 -6.849 2.400 1.00 98.25 91 MET A O 1
ATOM 709 N N . ALA A 1 92 ? -1.010 -6.127 0.339 1.00 98.25 92 ALA A N 1
ATOM 710 C CA . ALA A 1 92 ? -0.746 -7.410 -0.304 1.00 98.25 92 ALA A CA 1
ATOM 711 C C . ALA A 1 92 ? 0.733 -7.561 -0.668 1.00 98.25 92 ALA A C 1
ATOM 713 O O . ALA A 1 92 ? 1.385 -6.613 -1.107 1.00 98.25 92 ALA A O 1
ATOM 714 N N . THR A 1 93 ? 1.259 -8.778 -0.571 1.00 97.81 93 THR A N 1
ATOM 715 C CA . THR A 1 93 ? 2.616 -9.089 -1.022 1.00 97.81 93 THR A CA 1
ATOM 716 C C . THR A 1 93 ? 2.727 -10.514 -1.554 1.00 97.81 93 THR A C 1
ATOM 718 O O . THR A 1 93 ? 1.982 -11.396 -1.146 1.00 97.81 93 THR A O 1
ATOM 721 N N . VAL A 1 94 ? 3.675 -10.732 -2.465 1.00 97.25 94 VAL A N 1
ATOM 722 C CA . VAL A 1 94 ? 4.058 -12.064 -2.977 1.00 97.25 94 VAL A CA 1
ATOM 723 C C . VAL A 1 94 ? 5.169 -12.711 -2.144 1.00 97.25 94 VAL A C 1
ATOM 725 O O . VAL A 1 94 ? 5.574 -13.837 -2.401 1.00 97.25 94 VAL A O 1
ATOM 728 N N . LYS A 1 95 ? 5.734 -11.968 -1.187 1.00 95.19 95 LYS A N 1
ATOM 729 C CA . LYS A 1 95 ? 6.870 -12.419 -0.388 1.00 95.19 95 LYS A CA 1
ATOM 730 C C . LYS A 1 95 ? 6.340 -13.055 0.894 1.00 95.19 95 LYS A C 1
ATOM 732 O O . LYS A 1 95 ? 5.757 -12.352 1.717 1.00 95.19 95 LYS A O 1
ATOM 737 N N . ASP A 1 96 ? 6.597 -14.337 1.102 1.00 96.19 96 ASP A N 1
ATOM 738 C CA . ASP A 1 96 ? 6.330 -14.985 2.388 1.00 96.19 96 ASP A CA 1
ATOM 739 C C . ASP A 1 96 ? 7.287 -14.459 3.477 1.00 96.19 96 ASP A C 1
ATOM 741 O O . ASP A 1 96 ? 8.418 -14.063 3.178 1.00 96.19 96 ASP A O 1
ATOM 745 N N . PHE A 1 97 ? 6.818 -14.382 4.724 1.00 96.06 97 PHE A N 1
ATOM 746 C CA . PHE A 1 97 ? 7.633 -14.101 5.909 1.00 96.06 97 PHE A CA 1
ATOM 747 C C . PHE A 1 97 ? 6.875 -14.447 7.200 1.00 96.06 97 PHE A C 1
ATOM 749 O O . PHE A 1 97 ? 5.652 -14.538 7.200 1.00 96.06 97 PHE A O 1
ATOM 756 N N . SER A 1 98 ? 7.589 -14.553 8.325 1.00 94.75 98 SER A N 1
ATOM 757 C CA . SER A 1 98 ? 7.070 -15.067 9.606 1.00 94.75 98 SER A CA 1
ATOM 758 C C . SER A 1 98 ? 5.801 -14.390 10.146 1.00 94.75 98 SER A C 1
ATOM 760 O O . SER A 1 98 ? 5.028 -15.037 10.847 1.00 94.75 98 SER A O 1
ATOM 762 N N . HIS A 1 99 ? 5.567 -13.110 9.844 1.00 95.62 99 HIS A N 1
ATOM 763 C CA . HIS A 1 99 ? 4.386 -12.354 10.293 1.00 95.62 99 HIS A CA 1
ATOM 764 C C . HIS A 1 99 ? 3.293 -12.201 9.226 1.00 95.62 99 HIS A C 1
ATOM 766 O O . HIS A 1 99 ? 2.291 -11.525 9.468 1.00 95.62 99 HIS A O 1
ATOM 772 N N . ARG A 1 100 ? 3.496 -12.749 8.023 1.00 97.69 100 ARG A N 1
ATOM 773 C CA . ARG A 1 100 ? 2.593 -12.568 6.884 1.00 97.69 100 ARG A CA 1
ATOM 774 C C . ARG A 1 100 ? 1.603 -13.720 6.809 1.00 97.69 100 ARG A C 1
ATOM 776 O O . ARG A 1 100 ? 1.969 -14.883 6.914 1.00 97.69 100 ARG A O 1
ATOM 783 N N . ILE A 1 101 ? 0.331 -13.388 6.618 1.00 97.88 101 ILE A N 1
ATOM 784 C CA . ILE A 1 101 ? -0.758 -14.370 6.629 1.00 97.88 101 ILE A CA 1
ATOM 785 C C . ILE A 1 101 ? -1.100 -14.734 5.189 1.00 97.88 101 ILE A C 1
ATOM 787 O O . ILE A 1 101 ? -1.382 -13.846 4.387 1.00 97.88 101 ILE A O 1
ATOM 791 N N . ALA A 1 102 ? -1.095 -16.022 4.854 1.00 97.88 102 ALA A N 1
ATOM 792 C CA . ALA A 1 102 ? -1.469 -16.480 3.521 1.00 97.88 102 ALA A CA 1
ATOM 793 C C . ALA A 1 102 ? -2.938 -16.137 3.204 1.00 97.88 102 ALA A C 1
ATOM 795 O O . ALA A 1 102 ? -3.838 -16.420 3.992 1.00 97.88 102 ALA A O 1
ATOM 796 N N . LEU A 1 103 ? -3.172 -15.554 2.026 1.00 97.31 103 LEU A N 1
ATOM 797 C CA . LEU A 1 103 ? -4.503 -15.261 1.474 1.00 97.31 103 LEU A CA 1
ATOM 798 C C . LEU A 1 103 ? -4.898 -16.239 0.353 1.00 97.31 103 LEU A C 1
ATOM 800 O O . LEU A 1 103 ? -6.018 -16.190 -0.148 1.00 97.31 103 LEU A O 1
ATOM 804 N N . GLY A 1 104 ? -3.970 -17.115 -0.048 1.00 96.38 104 GLY A N 1
ATOM 805 C CA . GLY A 1 104 ? -4.094 -18.013 -1.196 1.00 96.38 104 GLY A CA 1
ATOM 806 C C . GLY A 1 104 ? -3.414 -17.464 -2.454 1.00 96.38 104 GLY A C 1
ATOM 807 O O . GLY A 1 104 ? -3.029 -16.299 -2.516 1.00 96.38 104 GLY A O 1
ATOM 808 N N . GLN A 1 105 ? -3.246 -18.324 -3.466 1.00 96.31 105 GLN A N 1
ATOM 809 C CA . GLN A 1 105 ? -2.662 -17.965 -4.775 1.00 96.31 105 GLN A CA 1
ATOM 810 C C . GLN A 1 105 ? -1.245 -17.356 -4.684 1.00 96.31 105 GLN A C 1
ATOM 812 O O . GLN A 1 105 ? -0.866 -16.516 -5.494 1.00 96.31 105 GLN A O 1
ATOM 817 N N . GLY A 1 106 ? -0.469 -17.749 -3.667 1.00 97.25 106 GLY A N 1
ATOM 818 C CA . GLY A 1 106 ? 0.866 -17.194 -3.412 1.00 97.25 106 GLY A CA 1
ATOM 819 C C . GLY A 1 106 ? 0.867 -15.742 -2.916 1.00 97.25 106 GLY A C 1
ATOM 820 O O . GLY A 1 106 ? 1.925 -15.115 -2.880 1.00 97.25 106 GLY A O 1
ATOM 821 N N . ILE A 1 107 ? -0.295 -15.193 -2.542 1.00 98.38 107 ILE A N 1
ATOM 822 C CA . ILE A 1 107 ? -0.423 -13.846 -1.985 1.00 98.38 107 ILE A CA 1
ATOM 823 C C . ILE A 1 107 ? -0.577 -13.916 -0.469 1.00 98.38 107 ILE A C 1
ATOM 825 O O . ILE A 1 107 ? -1.276 -14.773 0.074 1.00 98.38 107 ILE A O 1
ATOM 829 N N . TYR A 1 108 ? 0.048 -12.960 0.208 1.00 98.56 108 TYR A N 1
ATOM 830 C CA . TYR A 1 108 ? 0.050 -12.826 1.654 1.00 98.56 108 TYR A CA 1
ATOM 831 C C . TYR A 1 108 ? -0.404 -11.425 2.074 1.00 98.56 108 TYR A C 1
ATOM 833 O O . TYR A 1 108 ? -0.102 -10.429 1.411 1.00 98.56 108 TYR A O 1
ATOM 841 N N . ALA A 1 109 ? -1.100 -11.344 3.204 1.00 98.25 109 ALA A N 1
ATOM 842 C CA . ALA A 1 109 ? -1.398 -10.104 3.902 1.00 98.25 109 ALA A CA 1
ATOM 843 C C . ALA A 1 109 ? -0.202 -9.679 4.759 1.00 98.25 109 ALA A C 1
ATOM 845 O O . ALA A 1 109 ? 0.303 -10.444 5.584 1.00 98.25 109 ALA A O 1
ATOM 846 N N . HIS A 1 110 ? 0.209 -8.426 4.591 1.00 98.38 110 HIS A N 1
ATOM 847 C CA . HIS A 1 110 ? 1.203 -7.744 5.402 1.00 98.38 110 HIS A CA 1
ATOM 848 C C . HIS A 1 110 ? 0.508 -6.683 6.256 1.00 98.38 110 HIS A C 1
ATOM 850 O O . HIS A 1 110 ? 0.007 -5.689 5.732 1.00 98.38 110 HIS A O 1
ATOM 856 N N . LEU A 1 111 ? 0.480 -6.880 7.573 1.00 98.12 111 LEU A N 1
ATOM 857 C CA . LEU A 1 111 ? -0.014 -5.871 8.507 1.00 98.12 111 LEU A CA 1
ATOM 858 C C . LEU A 1 111 ? 1.015 -4.743 8.630 1.00 98.12 111 LEU A C 1
ATOM 860 O O . LEU A 1 111 ? 2.061 -4.935 9.245 1.00 98.12 111 LEU A O 1
ATOM 864 N N . GLU A 1 112 ? 0.711 -3.588 8.046 1.00 97.69 112 GLU A N 1
ATOM 865 C CA . GLU A 1 112 ? 1.675 -2.499 7.891 1.00 97.69 112 GLU A CA 1
ATOM 866 C C . GLU A 1 112 ? 1.778 -1.659 9.162 1.00 97.69 112 GLU A C 1
ATOM 868 O O . GLU A 1 112 ? 2.860 -1.486 9.711 1.00 97.69 112 GLU A O 1
ATOM 873 N N . PHE A 1 113 ? 0.651 -1.170 9.681 1.00 97.75 113 PHE A N 1
ATOM 874 C CA . PHE A 1 113 ? 0.593 -0.480 10.968 1.00 97.75 113 PHE A CA 1
ATOM 875 C C . PHE A 1 113 ? -0.822 -0.490 11.551 1.00 97.75 113 PHE A C 1
ATOM 877 O O . PHE A 1 113 ? -1.804 -0.798 10.869 1.00 97.75 113 PHE A O 1
ATOM 884 N N . LEU A 1 114 ? -0.924 -0.107 12.824 1.00 98.25 114 LEU A N 1
ATOM 885 C CA . LEU A 1 114 ? -2.183 -0.002 13.555 1.00 98.25 114 LEU A CA 1
ATOM 886 C C . LEU A 1 114 ? -2.593 1.457 13.748 1.00 98.25 114 LEU A C 1
ATOM 888 O O . LEU A 1 114 ? -1.771 2.305 14.092 1.00 98.25 114 LEU A O 1
ATOM 892 N N . PHE A 1 115 ? -3.884 1.732 13.618 1.00 97.56 115 PHE A N 1
ATOM 893 C CA . PHE A 1 115 ? -4.477 2.985 14.064 1.00 97.56 115 PHE A CA 1
ATOM 894 C C . PHE A 1 115 ? -4.858 2.881 15.536 1.00 97.56 115 PHE A C 1
ATOM 896 O O . PHE A 1 115 ? -5.598 1.989 15.946 1.00 97.56 115 PHE A O 1
ATOM 903 N N . THR A 1 116 ? -4.389 3.831 16.332 1.00 95.00 116 THR A N 1
ATOM 904 C CA . THR A 1 116 ? -4.690 3.942 17.758 1.00 95.00 116 THR A CA 1
ATOM 905 C C . THR A 1 116 ? -5.472 5.225 18.037 1.00 95.00 116 TH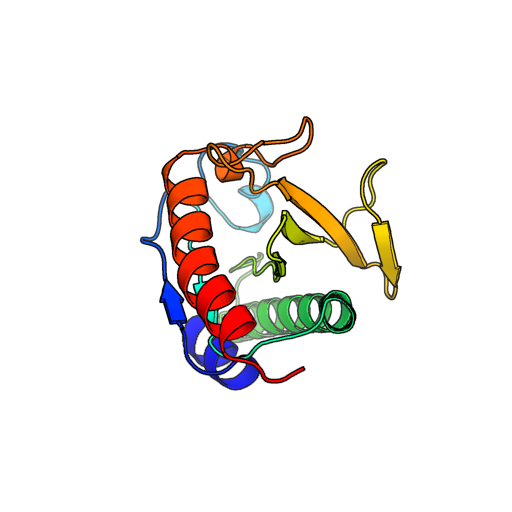R A C 1
ATOM 907 O O . THR A 1 116 ? -5.737 6.032 17.143 1.00 95.00 116 THR A O 1
ATOM 910 N N . LYS A 1 117 ? -5.854 5.432 19.302 1.00 88.19 117 LYS A N 1
ATOM 911 C CA . LYS A 1 117 ? -6.467 6.694 19.742 1.00 88.19 117 LYS A CA 1
ATOM 912 C C . LYS A 1 117 ? -5.511 7.886 19.608 1.00 88.19 117 LYS A C 1
ATOM 914 O O . LYS A 1 117 ? -5.972 8.997 19.388 1.00 88.19 117 LYS A O 1
ATOM 919 N N . THR A 1 118 ? -4.204 7.659 19.748 1.00 88.38 118 THR A N 1
ATOM 920 C CA . THR A 1 118 ? -3.178 8.713 19.776 1.00 88.38 118 THR A CA 1
ATOM 921 C C . THR A 1 118 ? -2.434 8.877 18.450 1.00 88.38 118 THR A C 1
ATOM 923 O O . THR A 1 118 ? -1.753 9.880 18.258 1.00 88.38 118 THR A O 1
ATOM 926 N N . GLY A 1 119 ? -2.575 7.946 17.503 1.00 90.88 119 GLY A N 1
ATOM 927 C CA . GLY A 1 119 ? -1.955 8.063 16.186 1.00 90.88 119 GLY A CA 1
ATOM 928 C C . GLY A 1 119 ? -1.770 6.726 15.485 1.00 90.88 119 GLY A C 1
ATOM 929 O O . GLY A 1 119 ? -2.632 5.855 15.562 1.00 90.88 119 GLY A O 1
ATOM 930 N N . ILE A 1 120 ? -0.655 6.578 14.774 1.00 97.00 120 ILE A N 1
ATOM 931 C CA . ILE A 1 120 ? -0.265 5.316 14.146 1.00 97.00 120 ILE A CA 1
ATOM 932 C C . ILE A 1 120 ? 0.772 4.624 15.030 1.00 97.00 120 ILE A C 1
ATOM 934 O O . ILE A 1 120 ? 1.759 5.230 15.441 1.00 97.00 120 ILE A O 1
ATOM 938 N N . LYS A 1 121 ? 0.543 3.342 15.317 1.00 97.56 121 LYS A N 1
ATOM 939 C CA . LYS A 1 121 ? 1.531 2.448 15.917 1.00 97.56 121 LYS A CA 1
ATOM 940 C C . LYS A 1 121 ? 2.148 1.607 14.805 1.00 97.56 121 LYS A C 1
ATOM 942 O O . LYS A 1 121 ? 1.489 0.723 14.256 1.00 97.56 121 LYS A O 1
ATOM 947 N N . VAL A 1 122 ? 3.411 1.885 14.505 1.00 97.69 122 VAL A N 1
ATOM 948 C CA . VAL A 1 122 ? 4.239 1.036 13.641 1.00 97.69 122 VAL A CA 1
ATOM 949 C C . VAL A 1 122 ? 4.606 -0.263 14.366 1.00 97.69 122 VAL A C 1
ATOM 951 O O . VAL A 1 122 ? 4.591 -0.334 15.596 1.00 97.69 122 VAL A O 1
ATOM 954 N N . LEU A 1 123 ? 4.908 -1.291 13.588 1.00 97.38 123 LEU A N 1
ATOM 955 C CA . LEU A 1 123 ? 5.293 -2.633 14.016 1.00 97.38 123 LEU A CA 1
ATOM 956 C C . LEU A 1 123 ? 6.765 -2.865 13.673 1.00 97.38 123 LEU A C 1
ATOM 958 O O . LEU A 1 123 ? 7.347 -2.107 12.898 1.00 97.38 123 LEU A O 1
ATOM 962 N N . ASP A 1 124 ? 7.387 -3.909 14.211 1.00 96.69 124 ASP A N 1
ATOM 963 C CA . ASP A 1 124 ? 8.819 -4.165 13.986 1.00 96.69 124 ASP A CA 1
ATOM 964 C C . ASP A 1 124 ? 9.146 -4.404 12.504 1.00 96.69 124 ASP A C 1
ATOM 966 O O . ASP A 1 124 ? 10.214 -4.031 12.027 1.00 96.69 124 ASP A O 1
ATOM 970 N N . TRP A 1 125 ? 8.179 -4.910 11.740 1.00 96.50 125 TRP A N 1
ATOM 971 C CA . TRP A 1 125 ? 8.306 -5.199 10.312 1.00 96.50 125 TRP A CA 1
ATOM 972 C C . TRP A 1 125 ? 7.706 -4.144 9.374 1.00 96.50 125 TRP A C 1
ATOM 974 O O . TRP A 1 125 ? 7.765 -4.346 8.161 1.00 96.50 125 TRP A O 1
ATOM 984 N N . THR A 1 126 ? 7.139 -3.041 9.889 1.00 96.69 126 THR A N 1
ATOM 985 C CA . THR A 1 126 ? 6.625 -1.944 9.044 1.00 96.69 126 THR A CA 1
ATOM 986 C C . THR A 1 126 ? 7.725 -1.459 8.110 1.00 96.69 126 THR A C 1
ATOM 988 O O . THR A 1 126 ? 8.846 -1.178 8.566 1.00 96.69 126 THR A O 1
ATOM 991 N N . TYR A 1 127 ? 7.404 -1.327 6.824 1.00 93.94 127 TYR A N 1
ATOM 992 C CA . TYR A 1 127 ? 8.356 -0.880 5.823 1.00 93.94 127 TYR A CA 1
ATOM 993 C C . TYR A 1 127 ? 8.888 0.519 6.165 1.00 93.94 127 TYR A C 1
ATOM 995 O O . TYR A 1 127 ? 8.138 1.369 6.658 1.00 93.94 127 TYR A O 1
ATOM 1003 N N . PRO A 1 128 ? 10.180 0.798 5.908 1.00 92.88 128 PRO A N 1
ATOM 1004 C CA . PRO A 1 128 ? 10.802 2.062 6.297 1.00 92.88 128 PRO A CA 1
ATOM 1005 C C . PRO A 1 128 ? 10.049 3.308 5.822 1.00 92.88 128 PRO A C 1
ATOM 1007 O O . PRO A 1 128 ? 9.957 4.293 6.553 1.00 92.88 128 PRO A O 1
ATOM 1010 N N . ASP A 1 129 ? 9.458 3.275 4.628 1.00 91.06 129 ASP A N 1
ATOM 1011 C CA . ASP A 1 129 ? 8.767 4.435 4.076 1.00 91.06 129 ASP A CA 1
ATOM 1012 C C . ASP A 1 129 ? 7.387 4.664 4.722 1.00 91.06 129 ASP A C 1
ATOM 1014 O O . ASP A 1 129 ? 6.975 5.812 4.891 1.00 91.06 129 ASP A O 1
ATOM 1018 N N . PHE A 1 130 ? 6.731 3.604 5.207 1.00 94.94 130 PHE A N 1
ATOM 1019 C CA . PHE A 1 130 ? 5.491 3.683 5.989 1.00 94.94 130 PHE A CA 1
ATOM 1020 C C . PHE A 1 130 ? 5.702 4.201 7.421 1.00 94.94 130 PHE A C 1
ATOM 1022 O O . PHE A 1 130 ? 4.753 4.619 8.089 1.00 94.94 130 PHE A O 1
ATOM 1029 N N . ARG A 1 131 ? 6.953 4.259 7.895 1.00 94.69 131 ARG A N 1
ATOM 1030 C CA . ARG A 1 131 ? 7.307 4.902 9.173 1.00 94.69 131 ARG A CA 1
ATOM 1031 C C . ARG A 1 131 ? 7.403 6.425 9.071 1.00 94.69 131 ARG A C 1
ATOM 1033 O O . ARG A 1 131 ? 7.435 7.090 10.102 1.00 94.69 131 ARG A O 1
ATOM 1040 N N . ARG A 1 132 ? 7.453 6.990 7.860 1.00 91.75 132 ARG A N 1
ATOM 1041 C CA . ARG A 1 132 ? 7.590 8.439 7.663 1.00 91.75 132 ARG A CA 1
ATOM 1042 C C . ARG A 1 132 ? 6.260 9.157 7.898 1.00 91.75 132 ARG A C 1
ATOM 1044 O O . ARG A 1 132 ? 5.208 8.684 7.467 1.00 91.75 132 ARG A O 1
ATOM 1051 N N . ALA A 1 133 ? 6.333 10.347 8.497 1.00 91.56 133 ALA A N 1
ATOM 1052 C CA . ALA A 1 133 ? 5.162 11.173 8.797 1.00 91.56 133 ALA A CA 1
ATOM 1053 C C . ALA A 1 133 ? 4.252 11.434 7.575 1.00 91.56 133 ALA A C 1
ATOM 1055 O O . ALA A 1 133 ? 3.058 11.186 7.707 1.00 91.56 133 ALA A O 1
ATOM 1056 N N . PRO A 1 134 ? 4.758 11.767 6.365 1.00 90.88 134 PRO A N 1
ATOM 1057 C CA . PRO A 1 134 ? 3.886 11.999 5.208 1.00 90.88 134 PRO A CA 1
ATOM 1058 C C . PRO A 1 134 ? 3.043 10.780 4.798 1.00 90.88 134 PRO A C 1
ATOM 1060 O O . PRO A 1 134 ? 1.906 10.930 4.357 1.00 90.88 134 PRO A O 1
ATOM 1063 N N . CYS A 1 135 ? 3.579 9.563 4.954 1.00 94.31 135 CYS A N 1
ATOM 1064 C CA . CYS A 1 135 ? 2.832 8.334 4.682 1.00 94.31 135 CYS A CA 1
ATOM 1065 C C . CYS A 1 135 ? 1.736 8.124 5.736 1.00 94.31 135 CYS A C 1
ATOM 1067 O O . CYS A 1 135 ? 0.569 7.902 5.412 1.00 94.31 135 CYS A O 1
ATOM 1069 N N . GLN A 1 136 ? 2.103 8.262 7.010 1.00 95.25 136 GLN A N 1
ATOM 1070 C CA . GLN A 1 136 ? 1.180 8.120 8.132 1.00 95.25 136 GLN A CA 1
ATOM 1071 C C . GLN A 1 136 ? 0.045 9.150 8.090 1.00 95.25 136 GLN A C 1
ATOM 1073 O O . GLN A 1 136 ? -1.114 8.797 8.300 1.00 95.25 136 GLN A O 1
ATOM 1078 N N . GLU A 1 137 ? 0.357 10.407 7.786 1.00 94.62 137 GLU A N 1
ATOM 1079 C CA . GLU A 1 137 ? -0.615 11.490 7.627 1.00 94.62 137 GLU A CA 1
ATOM 1080 C C . GLU A 1 137 ? -1.602 11.188 6.502 1.00 94.62 137 GLU A C 1
ATOM 1082 O O . GLU A 1 137 ? -2.809 11.245 6.735 1.00 94.62 137 GLU A O 1
ATOM 1087 N N . PHE A 1 138 ? -1.115 10.756 5.332 1.00 96.88 138 PHE A N 1
ATOM 1088 C CA . PHE A 1 138 ? -1.981 10.371 4.218 1.00 96.88 138 PHE A CA 1
ATOM 1089 C C . PHE A 1 138 ? -3.001 9.300 4.630 1.00 96.88 138 PHE A C 1
ATOM 1091 O O . PHE A 1 138 ? -4.206 9.484 4.458 1.00 96.88 138 PHE A O 1
ATOM 1098 N N . PHE A 1 139 ? -2.551 8.196 5.232 1.00 97.19 139 PHE A N 1
ATOM 1099 C CA . PHE A 1 139 ? -3.458 7.112 5.619 1.00 97.19 139 PHE A CA 1
ATOM 1100 C C . PHE A 1 139 ? -4.367 7.468 6.803 1.00 97.19 139 PHE A C 1
ATOM 1102 O O . PHE A 1 139 ? -5.467 6.922 6.912 1.00 97.19 139 PHE A O 1
ATOM 1109 N N . ARG A 1 140 ? -3.964 8.404 7.674 1.00 95.75 140 ARG A N 1
ATOM 1110 C CA . ARG A 1 140 ? -4.872 8.989 8.672 1.00 95.75 140 ARG A CA 1
ATOM 1111 C C . ARG A 1 140 ? -5.991 9.773 7.995 1.00 95.75 140 ARG A C 1
ATOM 1113 O O . ARG A 1 140 ? -7.146 9.560 8.354 1.00 95.75 140 ARG A O 1
ATOM 1120 N N . SER A 1 141 ? -5.673 10.595 6.997 1.00 95.75 141 SER A N 1
ATOM 1121 C CA . SER A 1 141 ? -6.681 11.344 6.245 1.00 95.75 141 SER A CA 1
ATOM 1122 C C . SER A 1 141 ? -7.628 10.429 5.468 1.00 95.75 141 SER A C 1
ATOM 1124 O O . SER A 1 141 ? -8.827 10.670 5.488 1.00 95.75 141 SER A O 1
ATOM 1126 N N . VAL A 1 142 ? -7.134 9.328 4.885 1.00 96.19 142 VAL A N 1
ATOM 1127 C CA . VAL A 1 142 ? -7.977 8.305 4.228 1.00 96.19 142 VAL A CA 1
ATOM 1128 C C . VAL A 1 142 ? -8.908 7.598 5.223 1.00 96.19 142 VAL A C 1
ATOM 1130 O O . VAL A 1 142 ? -10.045 7.253 4.898 1.00 96.19 142 VAL A O 1
ATOM 1133 N N . ARG A 1 143 ? -8.462 7.379 6.466 1.00 95.12 143 ARG A N 1
ATOM 1134 C CA . ARG A 1 143 ? -9.263 6.704 7.500 1.00 95.12 143 ARG A CA 1
ATOM 1135 C C . ARG A 1 143 ? -10.481 7.512 7.938 1.00 95.12 143 ARG A C 1
ATOM 1137 O O . ARG A 1 143 ? -11.508 6.924 8.270 1.00 95.12 143 ARG A O 1
ATOM 1144 N N . GLU A 1 144 ? -10.382 8.834 7.988 1.00 93.75 144 GLU A N 1
ATOM 1145 C CA . GLU A 1 144 ? -11.457 9.703 8.479 1.00 93.75 144 GLU A CA 1
ATOM 1146 C C . GLU A 1 144 ? -12.790 9.566 7.718 1.00 93.75 144 GLU A C 1
ATOM 1148 O O . GLU A 1 144 ? -13.804 9.297 8.373 1.00 93.75 144 GLU A O 1
ATOM 1153 N N . PRO A 1 145 ? -12.848 9.706 6.376 1.00 92.94 145 PRO A N 1
ATOM 1154 C CA . PRO A 1 145 ? -14.083 9.501 5.626 1.00 92.94 145 PRO A CA 1
ATOM 1155 C C . PRO A 1 145 ? -14.580 8.059 5.730 1.00 92.94 145 PRO A C 1
ATOM 1157 O O . PRO A 1 145 ? -15.785 7.847 5.850 1.00 92.94 145 PRO A O 1
ATOM 1160 N N . TYR A 1 146 ? -13.681 7.071 5.770 1.00 93.44 146 TYR A N 1
ATOM 1161 C CA . TYR A 1 146 ? -14.062 5.672 5.970 1.00 93.44 146 TYR A CA 1
ATOM 1162 C C . TYR A 1 146 ? -14.795 5.456 7.305 1.00 93.44 146 TYR A C 1
ATOM 1164 O O . TYR A 1 146 ? -15.867 4.851 7.333 1.00 93.44 146 TYR A O 1
ATOM 1172 N N . LEU A 1 147 ? -14.277 6.007 8.409 1.00 93.31 147 LEU A N 1
ATOM 1173 C CA . LEU A 1 147 ? -14.932 5.920 9.718 1.00 93.31 147 LEU A CA 1
ATOM 1174 C C . LEU A 1 147 ? -16.290 6.629 9.754 1.00 93.31 147 LEU A C 1
ATOM 1176 O O . LEU A 1 147 ? -17.188 6.153 10.446 1.00 93.31 147 LEU A O 1
ATOM 1180 N N . ARG A 1 148 ? -16.452 7.749 9.034 1.00 92.56 148 ARG A N 1
ATOM 1181 C CA . ARG A 1 148 ? -17.757 8.419 8.901 1.00 92.56 148 ARG A CA 1
ATOM 1182 C C . ARG A 1 148 ? -18.763 7.516 8.186 1.00 92.56 148 ARG A C 1
ATOM 1184 O O . ARG A 1 148 ? -19.812 7.232 8.755 1.00 92.56 148 ARG A O 1
ATOM 1191 N N . ARG A 1 149 ? -18.385 6.946 7.035 1.00 89.94 149 ARG A N 1
ATOM 1192 C CA . ARG A 1 149 ? -19.237 6.012 6.273 1.00 89.94 149 ARG A CA 1
ATOM 1193 C C . ARG A 1 149 ? -19.653 4.784 7.088 1.00 89.94 149 ARG A C 1
ATOM 1195 O O . ARG A 1 149 ? -20.772 4.307 6.940 1.00 89.94 149 ARG A O 1
ATOM 1202 N N . LEU A 1 150 ? -18.781 4.266 7.959 1.00 88.56 150 LEU A N 1
ATOM 1203 C CA . LEU A 1 150 ? -19.133 3.147 8.843 1.00 88.56 150 LEU A CA 1
ATOM 1204 C C . LEU A 1 150 ? -20.198 3.506 9.888 1.00 88.56 150 LEU A C 1
ATOM 1206 O O . LEU A 1 150 ? -20.965 2.631 10.269 1.00 88.56 150 LEU A O 1
ATOM 1210 N N . ARG A 1 151 ? -20.248 4.758 10.358 1.00 88.81 151 ARG A N 1
ATOM 1211 C CA . ARG A 1 151 ? -21.267 5.219 11.322 1.00 88.81 151 ARG A CA 1
ATOM 1212 C C . ARG A 1 151 ? -22.623 5.467 10.667 1.00 88.81 151 ARG A C 1
ATOM 1214 O O . ARG A 1 151 ? -23.640 5.379 11.339 1.00 88.81 151 ARG A O 1
ATOM 1221 N N . GLU A 1 152 ? -22.616 5.806 9.383 1.00 86.88 152 GLU A N 1
ATOM 1222 C CA . GLU A 1 152 ? -23.811 6.131 8.595 1.00 86.88 152 GLU A CA 1
ATOM 1223 C C . GLU A 1 152 ? -24.476 4.892 7.976 1.00 86.88 152 GLU A C 1
ATOM 1225 O O . GLU A 1 152 ? -25.604 4.977 7.493 1.00 86.88 152 GLU A O 1
ATOM 1230 N N . ARG A 1 153 ? -23.805 3.732 7.986 1.00 75.62 153 ARG A N 1
ATOM 1231 C CA . ARG A 1 153 ? -24.391 2.471 7.523 1.00 75.62 153 ARG A CA 1
ATOM 1232 C C . ARG A 1 153 ? -25.413 1.954 8.548 1.00 75.62 153 ARG A C 1
ATOM 1234 O O . ARG A 1 153 ? -25.017 1.704 9.687 1.00 75.62 153 ARG A O 1
ATOM 1241 N N . PRO A 1 154 ? -26.689 1.745 8.164 1.00 54.53 154 PRO A N 1
ATOM 1242 C CA . PRO A 1 154 ? -27.622 0.997 8.996 1.00 54.53 154 PRO A CA 1
ATOM 1243 C C . PRO A 1 154 ? -27.088 -0.429 9.170 1.00 54.53 154 PRO A C 1
ATOM 1245 O O . PRO A 1 154 ? -26.623 -1.031 8.199 1.00 54.53 154 PRO A O 1
ATOM 1248 N N . THR A 1 155 ? -27.112 -0.922 10.408 1.00 52.00 155 THR A N 1
ATOM 1249 C CA . THR A 1 155 ? -26.857 -2.330 10.753 1.00 52.00 155 THR A CA 1
ATOM 1250 C C . THR A 1 155 ? -27.832 -3.267 10.070 1.00 52.00 155 THR A C 1
ATOM 1252 O O . THR A 1 155 ? -29.034 -2.911 10.058 1.00 52.00 155 THR A O 1
#

Sequence (155 aa):
NVKHRLVAERGSVDMESPAFPFDLTDYYQVEMGPGLRRRFMSFDMLAGPEVLAGLKLRTIDLEEAIRRETGATGRPVNIDPGYLTAAALVMATVKDFSHRIALGQGIYAHLEFLFTKTGIKVLDWTYPDFRRAPCQEFFRSVREPYLRRLRERPT

Secondary structure (DSSP, 8-state):
-HHHHHHHHH-SEEEEPPPEE--S--TTHHHH-SS-EE--EEESS---GGGHHHHHHHHHHHHHHHHHHHT-SS-------EEE-SSEEEEEES---TTPEEEETTEEEEEEEEE-SSSEEE-TT--GGGGSHHHHHHHHHHHHHHHHHHHHS--

Foldseek 3Di:
DVQVVCCVVFNDWPDKAPKDFPPPDCVCCVQANPRDIDMDTDHPHDDDPLCQVVVQVVQVVVQVVVCVVVVPPGRNDDDWDWDDDLWFIKIKDLDDDDPWDDSDPSITIDTQWTQDPVFIGGDPPHDPVCPDPSNRVRVVVVSVVVVVVVVVDDD

pLDDT: mean 93.78, std 5.91, range [52.0, 98.56]

Mean predicted aligned error: 3.58 Å

Nearest PDB structures (foldseek):
  8glv-assembly1_BR  TM=2.743E-01  e=2.955E+00  Chlamydomonas reinhardtii
  2ea9-assembly1_A  TM=3.618E-01  e=6.525E+00  Escherichia coli
  2h28-assembly3_B  TM=2.922E-01  e=5.777E+00  Escherichia coli
  2h28-assembly3_A  TM=2.961E-0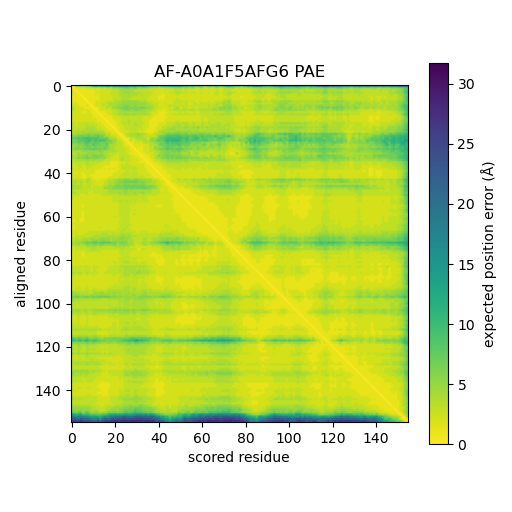1  e=6.935E+00  Escherichia coli

Solvent-accessible surface area (backbone atoms only — not comparable to full-atom values): 9331 Å² total; per-residue (Å²): 110,72,67,62,57,48,34,76,75,42,41,57,75,67,46,70,55,75,76,40,80,50,80,91,62,70,84,54,32,87,48,51,44,79,88,44,69,43,68,52,74,44,50,67,57,84,77,65,79,85,51,45,41,62,49,37,53,53,34,51,54,48,38,51,50,51,19,65,74,70,67,48,93,46,50,83,61,88,65,75,50,65,54,75,58,93,50,33,38,37,34,46,37,74,69,86,51,100,85,44,45,79,65,49,96,72,23,22,42,37,74,40,36,34,49,55,97,90,47,77,47,75,49,98,79,34,54,76,69,63,70,35,65,72,49,46,52,51,54,52,60,59,46,53,62,54,56,51,53,62,72,69,50,84,132